Protein AF-A0A7X9PB06-F1 (afdb_monomer)

Radius of gyration: 22.87 Å; Cα contacts (8 Å, |Δi|>4): 11; chains: 1; bounding box: 50×45×49 Å

Secondary structure (DSSP, 8-state):
------------HHHHHHHHHHHHHTT--HHHHHHHHHHHHHHHHHHHHHHHHHHHT--HHHHHHHHT-SSSPPPPTT-PPP-

Structure (mmCIF, N/CA/C/O backbone):
data_AF-A0A7X9PB06-F1
#
_entry.id   AF-A0A7X9PB06-F1
#
loop_
_atom_site.group_PDB
_atom_site.id
_atom_site.type_symbol
_atom_site.label_atom_id
_atom_site.label_alt_id
_atom_site.label_comp_id
_atom_site.label_asym_id
_atom_site.label_entity_id
_atom_site.label_seq_id
_atom_site.pdbx_PDB_ins_code
_atom_site.Cartn_x
_atom_site.Cartn_y
_atom_site.Cartn_z
_atom_site.occupancy
_atom_site.B_iso_or_equiv
_atom_site.auth_seq_id
_atom_site.auth_comp_id
_atom_site.auth_asym_id
_atom_site.auth_atom_id
_atom_site.pdbx_PDB_model_num
ATOM 1 N N . MET A 1 1 ? 2.667 23.043 7.484 1.00 51.97 1 MET A N 1
ATOM 2 C CA . MET A 1 1 ? 1.752 22.479 8.501 1.00 51.97 1 MET A CA 1
ATOM 3 C C . MET A 1 1 ? 0.537 21.914 7.789 1.00 51.97 1 MET A C 1
ATOM 5 O O . MET A 1 1 ? -0.136 22.667 7.094 1.00 51.97 1 MET A O 1
ATOM 9 N N . THR A 1 2 ? 0.285 20.612 7.908 1.00 73.12 2 THR A N 1
ATOM 10 C CA . THR A 1 2 ? -0.915 19.975 7.344 1.00 73.12 2 THR A CA 1
ATOM 11 C C . THR A 1 2 ? -2.129 20.422 8.156 1.00 73.12 2 THR A C 1
ATOM 13 O O . THR A 1 2 ? -2.152 20.236 9.371 1.00 73.12 2 THR A O 1
ATOM 16 N N . ARG A 1 3 ? -3.117 21.058 7.518 1.00 83.94 3 ARG A N 1
ATOM 17 C CA . ARG A 1 3 ? -4.384 21.407 8.177 1.00 83.94 3 ARG A CA 1
ATOM 18 C C . ARG A 1 3 ? -5.272 20.170 8.236 1.00 83.94 3 ARG A C 1
ATOM 20 O O . ARG A 1 3 ? -5.547 19.573 7.201 1.00 83.94 3 ARG A O 1
ATOM 27 N N . THR A 1 4 ? -5.731 19.817 9.429 1.00 80.25 4 THR A N 1
ATOM 28 C CA . THR A 1 4 ? -6.696 18.736 9.648 1.00 80.25 4 THR A CA 1
ATOM 29 C C . THR A 1 4 ? -8.079 19.314 9.939 1.00 80.25 4 THR A C 1
ATOM 31 O O . THR A 1 4 ? -8.211 20.381 10.538 1.00 80.25 4 THR A O 1
ATOM 34 N N . GLY A 1 5 ? -9.118 18.617 9.482 1.00 85.31 5 GLY A N 1
ATOM 35 C CA . GLY A 1 5 ? -10.515 18.945 9.749 1.00 85.31 5 GLY A CA 1
ATOM 36 C C . GLY A 1 5 ? -11.291 17.681 10.100 1.00 85.31 5 GLY A C 1
ATOM 37 O O . GLY A 1 5 ? -10.976 16.600 9.605 1.00 85.31 5 GLY A O 1
ATOM 38 N N . THR A 1 6 ? -12.290 17.806 10.970 1.00 85.62 6 THR A N 1
ATOM 39 C CA . THR A 1 6 ? -13.150 16.680 11.352 1.00 85.62 6 THR A CA 1
ATOM 40 C C . THR A 1 6 ? -14.245 16.489 10.310 1.00 85.62 6 THR A C 1
ATOM 42 O O . THR A 1 6 ? -14.993 17.423 10.025 1.00 85.62 6 THR A O 1
ATOM 45 N N . TYR A 1 7 ? -14.376 15.270 9.784 1.00 85.31 7 TYR A N 1
ATOM 46 C CA . TYR A 1 7 ? -15.445 14.902 8.858 1.00 85.31 7 TYR A CA 1
ATOM 47 C C . TYR A 1 7 ? -16.296 13.764 9.448 1.00 85.31 7 TYR A C 1
ATOM 49 O O . TYR A 1 7 ? -15.790 12.650 9.606 1.00 85.31 7 TYR A O 1
ATOM 57 N N . PRO A 1 8 ? -17.566 14.011 9.823 1.00 88.50 8 PRO A N 1
ATOM 58 C CA . PRO A 1 8 ? -18.422 12.970 10.379 1.00 88.50 8 PRO A CA 1
ATOM 59 C C . PRO A 1 8 ? -18.884 11.998 9.283 1.00 88.50 8 PRO A C 1
ATOM 61 O O . PRO A 1 8 ? -19.471 12.404 8.283 1.00 88.50 8 PRO A O 1
ATOM 64 N N . LEU A 1 9 ? -18.669 10.700 9.505 1.00 89.44 9 LEU A N 1
ATOM 65 C CA . LEU A 1 9 ? -19.064 9.621 8.596 1.00 89.44 9 LEU A CA 1
ATOM 66 C C . LEU A 1 9 ? -20.156 8.750 9.222 1.00 89.44 9 LEU A C 1
ATOM 68 O O . LEU A 1 9 ? -20.100 8.417 10.407 1.00 89.44 9 LEU A O 1
ATOM 72 N N . ARG A 1 10 ? -21.135 8.334 8.412 1.00 93.38 10 ARG A N 1
ATOM 73 C CA . ARG A 1 10 ? -22.092 7.285 8.791 1.00 93.38 10 ARG A CA 1
ATOM 74 C C . ARG A 1 10 ? -21.633 5.963 8.193 1.00 93.38 10 ARG A C 1
ATOM 76 O O . ARG A 1 10 ? -21.426 5.877 6.988 1.00 93.38 10 ARG A O 1
ATOM 83 N N . LEU A 1 11 ? -21.501 4.943 9.034 1.00 93.44 11 LEU A N 1
ATOM 84 C CA . LEU A 1 11 ? -21.078 3.602 8.636 1.00 93.44 11 LEU A CA 1
ATOM 85 C C . LEU A 1 11 ? -22.164 2.586 9.009 1.00 93.44 11 LEU A C 1
ATOM 87 O O . LEU A 1 11 ? -22.768 2.725 10.079 1.00 93.44 11 LEU A O 1
ATOM 91 N N . PRO A 1 12 ? -22.392 1.544 8.189 1.00 97.44 12 PRO A N 1
ATOM 92 C CA . PRO A 1 12 ? -23.152 0.378 8.619 1.00 97.44 12 PRO A CA 1
ATOM 93 C C . PRO A 1 12 ? -22.568 -0.203 9.912 1.00 97.44 12 PRO A C 1
ATOM 95 O O . PRO A 1 12 ? -21.347 -0.257 10.082 1.00 97.44 12 PRO A O 1
ATOM 98 N N . LEU A 1 13 ? -23.432 -0.662 10.821 1.00 96.94 13 LEU A N 1
ATOM 99 C CA . LEU A 1 13 ? -23.008 -1.167 12.134 1.00 96.94 13 LEU A CA 1
ATOM 100 C C . LEU A 1 13 ? -22.033 -2.346 12.022 1.00 96.94 13 LEU A C 1
ATOM 102 O O . LEU A 1 13 ? -21.052 -2.397 12.761 1.00 96.94 13 LEU A O 1
ATOM 106 N N . SER A 1 14 ? -22.268 -3.249 11.067 1.00 97.31 14 SER A N 1
ATOM 107 C CA . SER A 1 14 ? -21.391 -4.390 10.787 1.00 97.31 14 SER A CA 1
ATOM 108 C C . SER A 1 14 ? -19.984 -3.952 10.375 1.00 97.31 14 SER A C 1
ATOM 110 O O . SER A 1 14 ? -19.000 -4.477 10.890 1.00 97.31 14 SER A O 1
ATOM 112 N N . LEU A 1 15 ? -19.881 -2.943 9.505 1.00 96.12 15 LEU A N 1
ATOM 113 C CA . LEU A 1 15 ? -18.600 -2.401 9.058 1.00 96.12 15 LEU A CA 1
ATOM 114 C C . LEU A 1 15 ? -17.864 -1.702 10.203 1.00 96.12 15 LEU A C 1
ATOM 116 O O . LEU A 1 15 ? -16.675 -1.933 10.402 1.00 96.12 15 LEU A O 1
ATOM 120 N N . LYS A 1 16 ? -18.576 -0.895 11.000 1.00 95.62 16 LYS A N 1
ATOM 121 C CA . LYS A 1 16 ? -17.995 -0.262 12.191 1.00 95.62 16 LYS A CA 1
ATOM 122 C C . LYS A 1 16 ? -17.427 -1.309 13.154 1.00 95.62 16 LYS A C 1
ATOM 124 O O . LYS A 1 16 ? -16.327 -1.117 13.661 1.00 95.62 16 LYS A O 1
ATOM 129 N N . ALA A 1 17 ? -18.155 -2.401 13.395 1.00 97.06 17 ALA A N 1
ATOM 130 C CA . ALA A 1 17 ? -17.710 -3.480 14.275 1.00 97.06 17 ALA A CA 1
ATOM 131 C C . ALA A 1 17 ? -16.456 -4.188 13.737 1.00 97.06 17 ALA A C 1
ATOM 133 O O . ALA A 1 17 ? -15.518 -4.429 14.495 1.00 97.06 17 ALA A O 1
ATOM 134 N N . ALA A 1 18 ? -16.409 -4.468 12.431 1.00 96.88 18 ALA A N 1
ATOM 135 C CA . ALA A 1 18 ? -15.241 -5.071 11.793 1.00 96.88 18 ALA A CA 1
ATOM 136 C C . ALA A 1 18 ? -13.999 -4.171 11.902 1.00 96.88 18 ALA A C 1
ATOM 138 O O . ALA A 1 18 ? -12.942 -4.634 12.324 1.00 96.88 18 ALA A O 1
ATOM 139 N N . ILE A 1 19 ? -14.141 -2.876 11.599 1.00 96.12 19 ILE A N 1
ATOM 140 C CA . ILE A 1 19 ? -13.041 -1.907 11.696 1.00 96.12 19 ILE A CA 1
ATOM 141 C C . ILE A 1 19 ? -12.566 -1.761 13.142 1.00 96.12 19 ILE A C 1
ATOM 143 O O . ILE A 1 19 ? -11.363 -1.724 13.380 1.00 96.12 19 ILE A O 1
ATOM 147 N N . ALA A 1 20 ? -13.487 -1.703 14.109 1.00 95.81 20 ALA A N 1
ATOM 148 C CA . ALA A 1 20 ? -13.141 -1.600 15.524 1.00 95.81 20 ALA A CA 1
ATOM 149 C C . ALA A 1 20 ? -12.297 -2.793 15.992 1.00 95.81 20 ALA A C 1
ATOM 151 O O . ALA A 1 20 ? -11.278 -2.589 16.641 1.00 95.81 20 ALA A O 1
ATOM 152 N N . LYS A 1 21 ? -12.676 -4.016 15.596 1.00 97.06 21 LYS A N 1
ATOM 153 C CA . LYS A 1 21 ? -11.926 -5.234 15.924 1.00 97.06 21 LYS A CA 1
ATOM 154 C C . LYS A 1 21 ? -10.499 -5.203 15.370 1.00 97.06 21 LYS A C 1
ATOM 156 O O . LYS A 1 21 ? -9.570 -5.544 16.088 1.00 97.06 21 LYS A O 1
ATOM 161 N N . ILE A 1 22 ? -10.329 -4.792 14.112 1.00 96.31 22 ILE A N 1
ATOM 162 C CA . ILE A 1 22 ? -9.001 -4.684 13.483 1.00 96.31 22 ILE A CA 1
ATOM 163 C C . ILE A 1 22 ? -8.183 -3.584 14.165 1.00 96.31 22 ILE A C 1
ATOM 165 O O . ILE A 1 22 ? -7.031 -3.784 14.524 1.00 96.31 22 ILE A O 1
ATOM 169 N N . SER A 1 23 ? -8.811 -2.437 14.425 1.00 95.88 23 SER A N 1
ATOM 170 C CA . SER A 1 23 ? -8.152 -1.298 15.066 1.00 95.88 23 SER A CA 1
ATOM 171 C C . SER A 1 23 ? -7.644 -1.641 16.473 1.00 95.88 23 SER A C 1
ATOM 173 O O . SER A 1 23 ? -6.569 -1.197 16.861 1.00 95.88 23 SER A O 1
ATOM 175 N N . GLU A 1 24 ? -8.390 -2.456 17.223 1.00 95.50 24 GLU A N 1
ATOM 176 C CA . GLU A 1 24 ? -7.980 -2.961 18.537 1.00 95.50 24 GLU A CA 1
ATOM 177 C C . GLU A 1 24 ? -6.778 -3.912 18.446 1.00 95.50 24 GLU A C 1
ATOM 179 O O . GLU A 1 24 ? -5.862 -3.806 19.259 1.00 95.50 24 GLU A O 1
ATOM 184 N N . GLN A 1 25 ? -6.743 -4.793 17.440 1.00 95.62 25 GLN A N 1
ATOM 185 C CA . GLN A 1 25 ? -5.609 -5.693 17.191 1.00 95.62 25 GLN A CA 1
ATOM 186 C C . GLN A 1 25 ? -4.330 -4.925 16.837 1.00 95.62 25 GLN A C 1
ATOM 188 O O . GLN A 1 25 ? -3.253 -5.273 17.318 1.00 95.62 25 GLN A O 1
ATOM 193 N N . ASP A 1 26 ? -4.470 -3.855 16.055 1.00 93.44 26 ASP A N 1
ATOM 194 C CA . ASP A 1 26 ? -3.356 -3.037 15.571 1.00 93.44 26 ASP A CA 1
ATOM 195 C C . ASP A 1 26 ? -3.028 -1.852 16.501 1.00 93.44 26 ASP A C 1
ATOM 197 O O . ASP A 1 26 ? -2.219 -0.988 16.154 1.00 93.44 26 ASP A O 1
ATOM 201 N N . CYS A 1 27 ? -3.655 -1.778 17.684 1.00 95.12 27 CYS A N 1
ATOM 202 C CA . CYS A 1 27 ? -3.486 -0.688 18.654 1.00 95.12 27 CYS A CA 1
ATOM 203 C C . CYS A 1 27 ? -3.661 0.718 18.039 1.00 95.12 27 CYS A C 1
ATOM 205 O O . CYS A 1 27 ? -2.978 1.672 18.422 1.00 95.12 27 CYS A O 1
ATOM 207 N N . THR A 1 28 ? -4.581 0.864 17.083 1.00 95.38 28 THR A N 1
ATOM 208 C CA . THR A 1 28 ? -4.862 2.121 16.381 1.00 95.38 28 THR A CA 1
ATOM 209 C C . THR A 1 28 ? -6.287 2.611 16.635 1.00 95.38 28 THR A C 1
ATOM 211 O O . THR A 1 28 ? -7.162 1.879 17.093 1.00 95.38 28 THR A O 1
ATOM 214 N N . SER A 1 29 ? -6.548 3.888 16.353 1.00 94.75 29 SER A N 1
ATOM 215 C CA . SER A 1 29 ? -7.909 4.424 16.423 1.00 94.75 29 SER A CA 1
ATOM 216 C C . SER A 1 29 ? -8.667 4.151 15.124 1.00 94.75 29 SER A C 1
ATOM 218 O O . SER A 1 29 ? -8.085 4.187 14.042 1.00 94.75 29 SER A O 1
ATOM 220 N N . ILE A 1 30 ? -9.993 4.002 15.207 1.00 93.50 30 ILE A N 1
ATOM 221 C CA . ILE A 1 30 ? -10.864 3.860 14.024 1.00 93.50 30 ILE A CA 1
ATOM 222 C C . ILE A 1 30 ? -10.648 5.011 13.028 1.00 93.50 30 ILE A C 1
ATOM 224 O O . ILE A 1 30 ? -10.633 4.796 11.819 1.00 93.50 30 ILE A O 1
ATOM 228 N N . ASN A 1 31 ? -10.460 6.240 13.520 1.00 92.25 31 ASN A N 1
ATOM 229 C CA . ASN A 1 31 ? -10.227 7.395 12.654 1.00 92.25 31 ASN A CA 1
ATOM 230 C C . ASN A 1 31 ? -8.881 7.298 11.935 1.00 92.25 31 ASN A C 1
ATOM 232 O O . ASN A 1 31 ? -8.812 7.585 10.746 1.00 92.25 31 ASN A O 1
ATOM 236 N N . GLN A 1 32 ? -7.823 6.884 12.633 1.00 92.44 32 GLN A N 1
ATOM 237 C CA . GLN A 1 32 ? -6.514 6.695 12.015 1.00 92.44 32 GLN A CA 1
ATOM 238 C C . GLN A 1 32 ? -6.554 5.567 10.984 1.00 92.44 32 GLN A C 1
ATOM 240 O O . GLN A 1 32 ? -6.073 5.765 9.872 1.00 92.44 32 GLN A O 1
ATOM 245 N N . PHE A 1 33 ? -7.201 4.446 11.311 1.00 94.44 33 PHE A N 1
ATOM 246 C CA . PHE A 1 33 ? -7.440 3.355 10.370 1.00 94.44 33 PHE A CA 1
ATOM 247 C C . PHE A 1 33 ? -8.135 3.860 9.097 1.00 94.44 33 PHE A C 1
ATOM 249 O O . PHE A 1 33 ? -7.651 3.635 7.993 1.00 94.44 33 PHE A O 1
ATOM 256 N N . LEU A 1 34 ? -9.236 4.607 9.237 1.00 93.94 34 LEU A N 1
ATOM 257 C CA . LEU A 1 34 ? -9.985 5.152 8.100 1.00 93.94 34 LEU A CA 1
ATOM 258 C C . LEU A 1 34 ? -9.175 6.160 7.278 1.00 93.94 34 LEU A C 1
ATOM 260 O O . LEU A 1 34 ? -9.291 6.172 6.056 1.00 93.94 34 LEU A O 1
ATOM 264 N N . VAL A 1 35 ? -8.365 7.001 7.925 1.00 93.50 35 VAL A N 1
ATOM 265 C CA . VAL A 1 35 ? -7.499 7.968 7.234 1.00 93.50 35 VAL A CA 1
ATOM 266 C C . VAL A 1 35 ? -6.437 7.247 6.409 1.00 93.50 35 VAL A C 1
ATOM 268 O O . VAL A 1 35 ? -6.241 7.603 5.249 1.00 93.50 35 VAL A O 1
ATOM 271 N N . VAL A 1 36 ? -5.786 6.227 6.974 1.00 94.75 36 VAL A N 1
ATOM 272 C CA . VAL A 1 36 ? -4.779 5.428 6.264 1.00 94.75 36 VAL A CA 1
ATOM 273 C C . VAL A 1 36 ? -5.424 4.662 5.112 1.00 94.75 36 VAL A C 1
ATOM 275 O O . VAL A 1 36 ? -4.986 4.807 3.977 1.00 94.75 36 VAL A O 1
ATOM 278 N N . ALA A 1 37 ? -6.531 3.960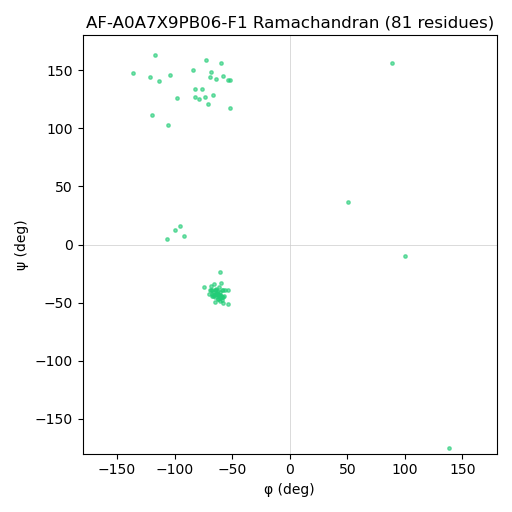 5.359 1.00 95.12 37 ALA A N 1
ATOM 279 C CA . ALA A 1 37 ? -7.267 3.239 4.321 1.00 95.12 37 ALA A CA 1
ATOM 280 C C . ALA A 1 37 ? -7.741 4.163 3.181 1.00 95.12 37 ALA A C 1
ATOM 282 O O . ALA A 1 37 ? -7.680 3.796 2.007 1.00 95.12 37 ALA A O 1
ATOM 283 N N . ALA A 1 38 ? -8.195 5.380 3.500 1.00 95.00 38 ALA A N 1
ATOM 284 C CA . ALA A 1 38 ? -8.557 6.368 2.488 1.00 95.00 38 ALA A CA 1
ATOM 285 C C . ALA A 1 38 ? -7.334 6.834 1.686 1.00 95.00 38 ALA A C 1
ATOM 287 O O . ALA A 1 38 ? -7.413 6.918 0.461 1.00 95.00 38 ALA A O 1
ATOM 288 N N . ALA A 1 39 ? -6.206 7.103 2.350 1.00 96.38 39 ALA A N 1
ATOM 289 C CA . ALA A 1 39 ? -4.965 7.480 1.682 1.00 96.38 39 ALA A CA 1
ATOM 290 C C . ALA A 1 39 ? -4.470 6.368 0.743 1.00 96.38 39 ALA A C 1
ATOM 292 O O . ALA A 1 39 ? -4.149 6.646 -0.410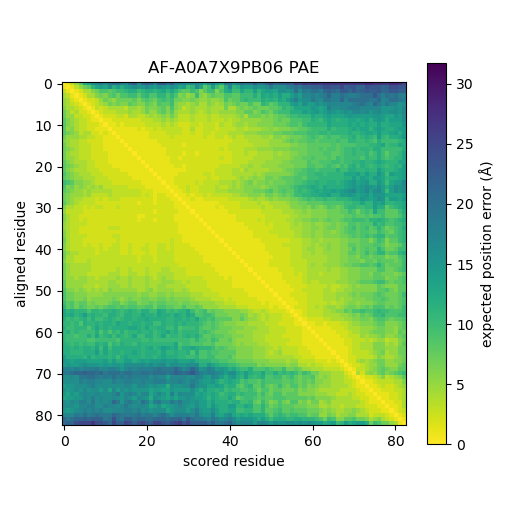 1.00 96.38 39 ALA A O 1
ATOM 293 N N . GLU A 1 40 ? -4.488 5.114 1.194 1.00 97.50 40 GLU A N 1
ATOM 294 C CA . GLU A 1 40 ? -4.137 3.946 0.383 1.00 97.50 40 GLU A CA 1
ATOM 295 C C . GLU A 1 40 ? -5.060 3.796 -0.826 1.00 97.50 40 GLU A C 1
ATOM 297 O O . GLU A 1 40 ? -4.588 3.610 -1.948 1.00 97.50 40 GLU A O 1
ATOM 302 N N . LYS A 1 41 ? -6.380 3.933 -0.637 1.00 97.56 41 LYS A N 1
ATOM 303 C CA . LYS A 1 41 ? -7.336 3.830 -1.745 1.00 97.56 41 LYS A CA 1
ATOM 304 C C . LYS A 1 41 ? -7.129 4.938 -2.777 1.00 97.56 41 LYS A C 1
ATOM 306 O O . LYS A 1 41 ? -7.180 4.657 -3.973 1.00 97.56 41 LYS A O 1
ATOM 311 N N . VAL A 1 42 ? -6.884 6.171 -2.329 1.00 97.94 42 VAL A N 1
ATOM 312 C CA . VAL A 1 42 ? -6.568 7.300 -3.215 1.00 97.94 42 VAL A CA 1
ATOM 313 C C . VAL A 1 42 ? -5.270 7.038 -3.973 1.00 97.94 42 VAL A C 1
ATOM 315 O O . VAL A 1 42 ? -5.255 7.195 -5.191 1.00 97.94 42 VAL A O 1
ATOM 318 N N . ALA A 1 43 ? -4.216 6.589 -3.287 1.00 97.75 43 ALA A N 1
ATOM 319 C CA . ALA A 1 43 ? -2.942 6.263 -3.917 1.00 97.75 43 ALA A CA 1
ATOM 320 C C . ALA A 1 43 ? -3.113 5.175 -4.986 1.00 97.75 43 ALA A C 1
ATOM 322 O O . ALA A 1 43 ? -2.692 5.376 -6.119 1.00 97.75 43 ALA A O 1
ATOM 323 N N . ALA A 1 44 ? -3.816 4.082 -4.675 1.00 97.94 44 ALA A N 1
ATOM 324 C CA . ALA A 1 44 ? -4.080 3.006 -5.628 1.00 97.94 44 ALA A CA 1
ATOM 325 C C . ALA A 1 44 ? -4.821 3.499 -6.884 1.00 97.94 44 ALA A C 1
ATOM 327 O O . ALA A 1 44 ? -4.418 3.178 -8.000 1.00 97.94 44 ALA A O 1
ATOM 328 N N . MET A 1 45 ? -5.864 4.321 -6.716 1.00 97.56 45 MET A N 1
ATOM 329 C CA . MET A 1 45 ? -6.614 4.888 -7.845 1.00 97.56 45 MET A CA 1
ATOM 330 C C . MET A 1 45 ? -5.760 5.839 -8.695 1.00 97.56 45 MET A C 1
ATOM 332 O O . MET A 1 45 ? -5.855 5.839 -9.919 1.00 97.56 45 MET A O 1
ATOM 336 N N . GLN A 1 46 ? -4.910 6.648 -8.060 1.00 97.44 46 GLN A N 1
ATOM 337 C CA . GLN A 1 46 ? -3.998 7.545 -8.771 1.00 97.44 46 GLN A CA 1
ATOM 338 C C . GLN A 1 46 ? -2.903 6.775 -9.511 1.00 97.44 46 GLN A C 1
ATOM 340 O O . GLN A 1 46 ? -2.553 7.138 -10.630 1.00 97.44 46 GLN A O 1
ATOM 345 N N . THR A 1 47 ? -2.375 5.706 -8.914 1.00 97.06 47 THR A N 1
ATOM 346 C CA . THR A 1 47 ? -1.387 4.831 -9.549 1.00 97.06 47 THR A CA 1
ATOM 347 C C . THR A 1 47 ? -1.964 4.147 -10.786 1.00 97.06 47 THR A C 1
ATOM 349 O O . THR A 1 47 ? -1.300 4.115 -11.819 1.00 97.06 47 THR A O 1
ATOM 352 N N . GLU A 1 48 ? -3.201 3.654 -10.717 1.00 96.56 48 GLU A N 1
ATOM 353 C CA . GLU A 1 48 ? -3.901 3.089 -11.875 1.00 96.56 48 GLU A CA 1
ATOM 354 C C . GLU A 1 48 ? -4.011 4.110 -13.019 1.00 96.56 48 GLU A C 1
ATOM 356 O O . GLU A 1 48 ? -3.589 3.828 -14.142 1.00 96.56 48 GLU A O 1
ATOM 361 N N . ALA A 1 49 ? -4.489 5.324 -12.722 1.00 95.50 49 ALA A N 1
ATOM 362 C CA . ALA A 1 49 ? -4.601 6.396 -13.711 1.00 95.50 49 ALA A CA 1
ATOM 363 C C . ALA A 1 49 ? -3.238 6.774 -14.316 1.00 95.50 49 ALA A C 1
ATOM 365 O O . ALA A 1 49 ? -3.106 6.897 -15.532 1.00 95.50 49 ALA A O 1
ATOM 366 N N . PHE A 1 50 ? -2.204 6.884 -13.480 1.00 95.69 50 PHE A N 1
ATOM 367 C CA . PHE A 1 50 ? -0.844 7.187 -13.914 1.00 95.69 50 PHE A CA 1
ATOM 368 C C . PHE A 1 50 ? -0.304 6.155 -14.913 1.00 95.69 50 PHE A C 1
ATOM 370 O O . PHE A 1 50 ? 0.289 6.526 -15.928 1.00 95.69 50 PHE A O 1
ATOM 377 N N . PHE A 1 51 ? -0.499 4.858 -14.652 1.00 95.19 51 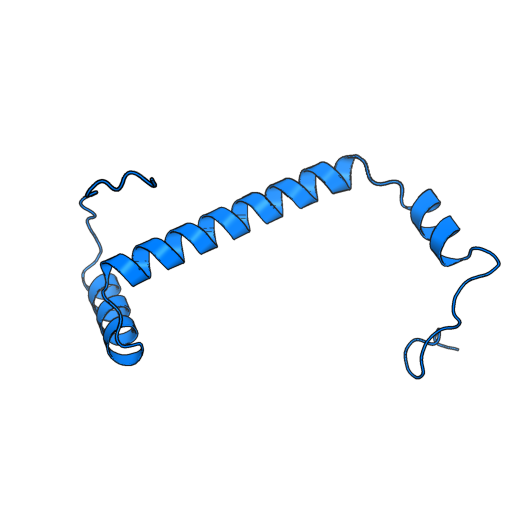PHE A N 1
ATOM 378 C CA . PHE A 1 51 ? -0.056 3.819 -15.581 1.00 95.19 51 PHE A CA 1
ATOM 379 C C . PHE A 1 51 ? -0.858 3.829 -16.881 1.00 95.19 51 PHE A C 1
ATOM 381 O O . PHE A 1 51 ? -0.254 3.683 -17.943 1.00 95.19 51 PHE A O 1
ATOM 388 N N . ALA A 1 52 ? -2.171 4.064 -16.821 1.00 94.25 52 ALA A N 1
ATOM 389 C CA . ALA A 1 52 ? -3.006 4.182 -18.015 1.00 94.25 52 ALA A CA 1
ATOM 390 C C . ALA A 1 52 ? -2.548 5.340 -18.923 1.00 94.25 52 ALA A C 1
ATOM 392 O O . ALA A 1 52 ? -2.392 5.162 -20.132 1.00 94.25 52 ALA A O 1
ATOM 393 N N . GLU A 1 53 ? -2.253 6.506 -18.342 1.00 94.44 53 GLU A N 1
ATOM 394 C CA . GLU A 1 53 ? -1.723 7.659 -19.079 1.00 94.44 53 GLU A CA 1
ATOM 395 C C . GLU A 1 53 ? -0.359 7.359 -19.708 1.00 94.44 53 GLU A C 1
ATOM 397 O O . GLU A 1 53 ? -0.124 7.672 -20.876 1.00 94.44 53 GLU A O 1
ATOM 402 N N . ARG A 1 54 ? 0.547 6.709 -18.967 1.00 91.62 54 ARG A N 1
ATOM 403 C CA . ARG A 1 54 ? 1.872 6.365 -19.501 1.00 91.62 54 ARG A CA 1
ATOM 404 C C . ARG A 1 54 ? 1.811 5.32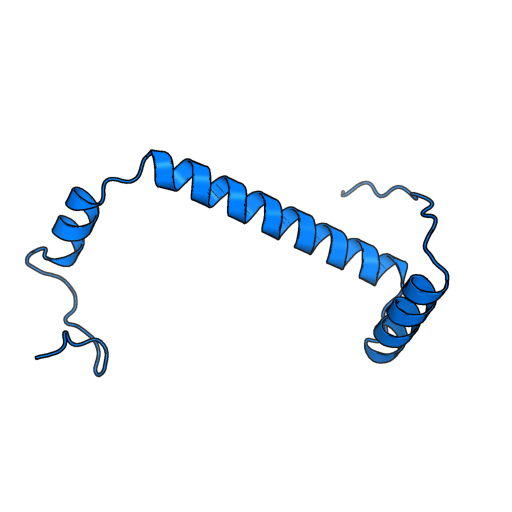1 -20.600 1.00 91.62 54 ARG A C 1
ATOM 406 O O . ARG A 1 54 ? 2.542 5.456 -21.582 1.00 91.62 54 ARG A O 1
ATOM 413 N N . GLN A 1 55 ? 0.946 4.318 -20.455 1.00 92.25 55 GLN A N 1
ATOM 414 C CA . GLN A 1 55 ? 0.732 3.290 -21.467 1.00 92.25 55 GLN A CA 1
ATOM 415 C C . GLN A 1 55 ? 0.338 3.917 -22.808 1.00 92.25 55 GLN A C 1
ATOM 417 O O . GLN A 1 55 ? 0.838 3.482 -23.841 1.00 92.25 55 GLN A O 1
ATOM 422 N N . ALA A 1 56 ? -0.486 4.971 -22.802 1.00 89.75 56 ALA A N 1
ATOM 423 C CA . ALA A 1 56 ? -0.906 5.658 -24.025 1.00 89.75 56 ALA A CA 1
ATOM 424 C C . ALA A 1 56 ? 0.263 6.271 -24.821 1.00 89.75 56 ALA A C 1
ATOM 426 O O . ALA A 1 56 ? 0.148 6.478 -26.025 1.00 89.75 56 ALA A O 1
ATOM 427 N N . THR A 1 57 ? 1.387 6.551 -24.159 1.00 90.50 57 THR A N 1
ATOM 428 C CA . THR A 1 57 ? 2.604 7.107 -24.775 1.00 90.50 57 THR A CA 1
ATOM 429 C C . THR A 1 57 ? 3.745 6.096 -24.908 1.00 90.50 57 THR A C 1
ATOM 431 O O . THR A 1 57 ? 4.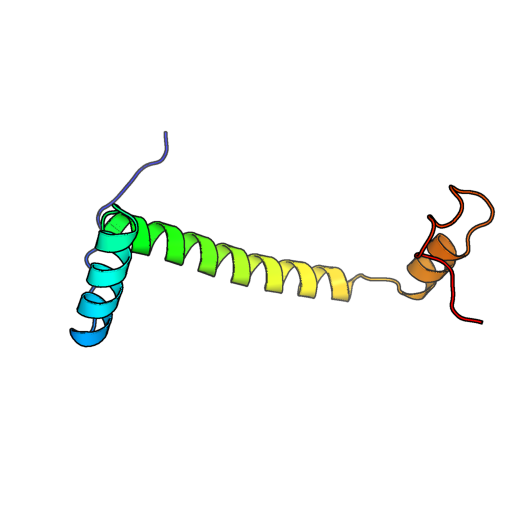857 6.474 -25.272 1.00 90.50 57 THR A O 1
ATOM 434 N N . ALA A 1 58 ? 3.510 4.828 -24.569 1.00 90.88 58 ALA A N 1
ATOM 435 C CA . ALA A 1 58 ? 4.552 3.813 -24.576 1.00 90.88 58 ALA A CA 1
ATOM 436 C C . ALA A 1 58 ? 4.875 3.356 -26.006 1.00 90.88 58 ALA A C 1
ATOM 438 O O . ALA A 1 58 ? 3.979 3.030 -26.781 1.00 90.88 58 ALA A O 1
ATOM 439 N N . ASP A 1 59 ? 6.168 3.276 -26.326 1.00 94.00 59 ASP A N 1
ATOM 440 C CA . ASP A 1 59 ? 6.671 2.659 -27.555 1.00 94.00 59 ASP A CA 1
ATOM 441 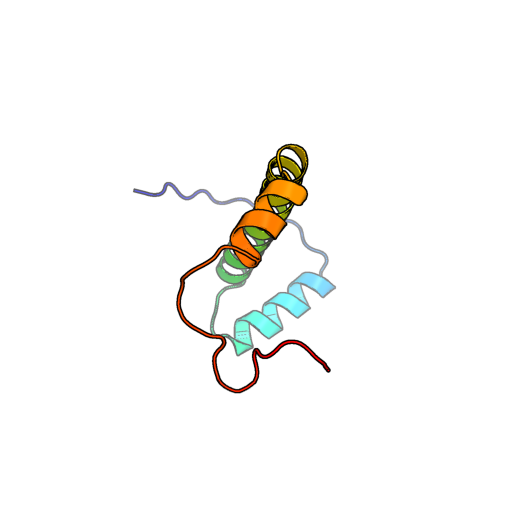C C . ASP A 1 59 ? 7.292 1.299 -27.209 1.00 94.00 59 ASP A C 1
ATOM 443 O O . ASP A 1 59 ? 8.399 1.207 -26.666 1.00 94.00 59 ASP A O 1
ATOM 447 N N . THR A 1 60 ? 6.545 0.232 -27.494 1.00 90.38 60 THR A N 1
ATOM 448 C CA . THR A 1 60 ? 6.969 -1.144 -27.217 1.00 90.38 60 THR A CA 1
ATOM 449 C C . THR A 1 60 ? 8.170 -1.555 -28.065 1.00 90.38 60 THR A C 1
ATOM 451 O O . THR A 1 60 ? 9.034 -2.283 -27.579 1.00 90.38 60 THR A O 1
ATOM 454 N N . GLU A 1 61 ? 8.280 -1.071 -29.303 1.00 93.00 61 GLU A N 1
ATOM 455 C CA . GLU A 1 61 ? 9.421 -1.391 -30.160 1.00 93.00 61 GLU A CA 1
ATOM 456 C C . GLU A 1 61 ? 10.692 -0.712 -29.648 1.00 93.00 61 GLU A C 1
ATOM 458 O O . GLU A 1 61 ? 11.749 -1.339 -29.587 1.00 93.00 61 GLU A O 1
ATOM 463 N N . ALA A 1 62 ? 10.601 0.555 -29.226 1.00 92.25 62 ALA A N 1
ATOM 464 C CA . ALA A 1 62 ? 11.718 1.246 -28.584 1.00 92.25 62 ALA A CA 1
ATOM 465 C C . ALA A 1 62 ? 12.163 0.550 -27.299 1.00 92.25 62 ALA A C 1
ATOM 467 O O . ALA A 1 62 ? 13.363 0.428 -27.059 1.00 92.25 62 ALA A O 1
ATOM 468 N N . PHE A 1 63 ? 11.213 0.069 -26.497 1.00 90.31 63 PHE A N 1
ATOM 469 C CA . PHE A 1 63 ? 11.513 -0.697 -25.295 1.00 90.31 63 PHE A CA 1
ATOM 470 C C . PHE A 1 63 ? 12.287 -1.985 -25.615 1.00 90.31 63 PHE A C 1
ATOM 472 O O . PHE A 1 63 ? 13.342 -2.217 -25.027 1.00 90.31 63 PHE A O 1
ATOM 479 N N . LEU A 1 64 ? 11.827 -2.777 -26.590 1.00 90.06 64 LEU A N 1
ATOM 480 C CA . LEU A 1 64 ? 12.516 -4.005 -27.005 1.00 90.06 64 LEU A CA 1
ATOM 481 C C . LEU A 1 64 ? 13.921 -3.727 -27.554 1.00 90.06 64 LEU A C 1
ATOM 483 O O . LEU A 1 64 ? 14.859 -4.431 -27.192 1.00 90.06 64 LEU A O 1
ATOM 487 N N . ARG A 1 65 ? 14.104 -2.651 -28.334 1.00 90.94 65 ARG A N 1
ATOM 488 C CA . ARG A 1 65 ? 15.438 -2.231 -28.803 1.00 90.94 65 ARG A CA 1
ATOM 489 C C . ARG A 1 65 ? 16.404 -1.912 -27.660 1.00 90.94 65 ARG A C 1
ATOM 491 O O . ARG A 1 65 ? 17.603 -2.100 -27.815 1.00 90.94 65 ARG A O 1
ATOM 498 N N . ILE A 1 66 ? 15.911 -1.393 -26.532 1.00 88.94 66 ILE A N 1
ATOM 499 C CA . ILE A 1 66 ? 16.748 -1.117 -25.354 1.00 88.94 66 ILE A CA 1
ATOM 500 C C . ILE A 1 66 ? 17.123 -2.412 -24.632 1.00 88.94 66 ILE A C 1
ATOM 502 O O . ILE A 1 66 ? 18.235 -2.499 -24.114 1.00 88.94 66 ILE A O 1
ATOM 506 N N . LEU A 1 67 ? 16.213 -3.388 -24.571 1.00 85.12 67 LEU A N 1
ATOM 507 C CA . LEU A 1 67 ? 16.484 -4.681 -23.940 1.00 85.12 67 LEU A CA 1
ATOM 508 C C . LEU A 1 67 ? 17.500 -5.515 -24.729 1.00 85.12 67 LEU A C 1
ATOM 510 O O . LEU A 1 67 ? 18.331 -6.168 -24.112 1.00 85.12 67 LEU A O 1
ATOM 514 N N . ASP A 1 68 ? 17.466 -5.442 -26.060 1.00 85.06 68 ASP A N 1
ATOM 515 C CA . ASP A 1 68 ? 18.364 -6.181 -26.963 1.00 85.06 68 ASP A CA 1
ATOM 51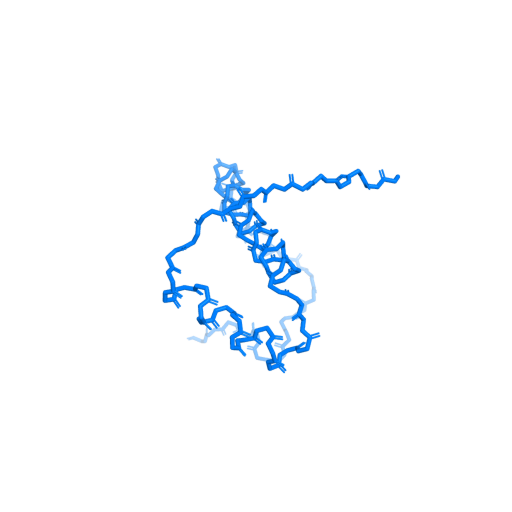6 C C . ASP 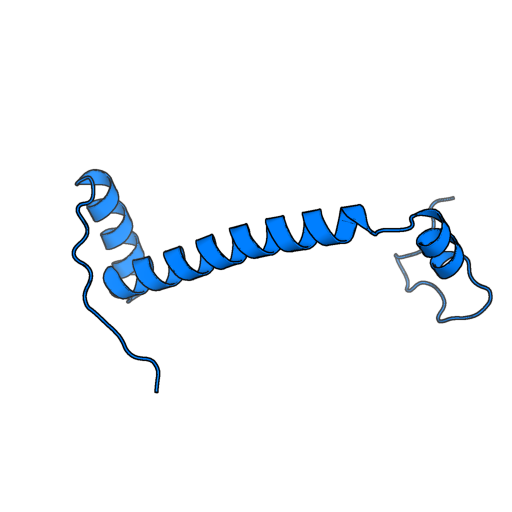A 1 68 ? 19.589 -5.359 -27.409 1.00 85.06 68 ASP A C 1
ATOM 518 O O . ASP A 1 68 ? 20.242 -5.645 -28.411 1.00 85.06 68 ASP A O 1
ATOM 522 N N . ARG A 1 69 ? 19.891 -4.256 -26.712 1.00 87.19 69 ARG A N 1
ATOM 523 C CA . ARG A 1 69 ? 21.016 -3.400 -27.103 1.00 87.19 69 ARG A CA 1
ATOM 524 C C . ARG A 1 69 ? 22.346 -4.107 -26.865 1.00 87.19 69 ARG A C 1
ATOM 526 O O . ARG A 1 69 ? 22.547 -4.771 -25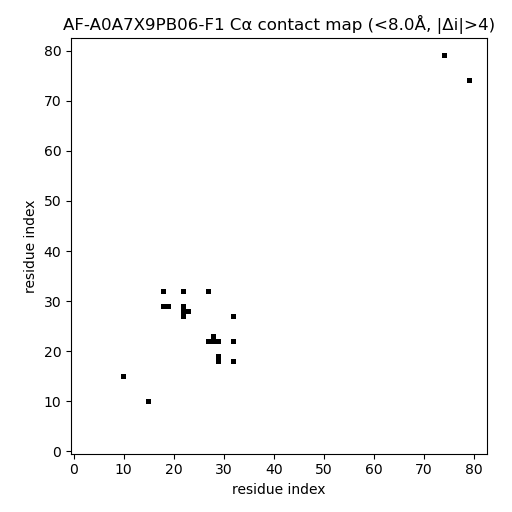.851 1.00 87.19 69 ARG A O 1
ATOM 533 N N . GLU A 1 70 ? 23.298 -3.856 -27.755 1.00 86.56 70 GLU A N 1
ATOM 534 C CA . GLU A 1 70 ? 24.672 -4.291 -27.541 1.00 86.56 70 GLU A CA 1
ATOM 535 C C . GLU A 1 70 ? 25.304 -3.536 -26.359 1.00 86.56 70 GLU A C 1
ATOM 537 O O . GLU A 1 70 ? 25.293 -2.302 -26.296 1.00 86.56 70 GLU A O 1
ATOM 542 N N . GLY A 1 71 ? 25.882 -4.293 -25.424 1.00 83.75 71 GLY A N 1
ATOM 543 C CA . GLY A 1 71 ? 26.485 -3.772 -24.196 1.00 83.75 71 GLY A CA 1
ATOM 544 C C . GLY A 1 71 ? 25.503 -3.643 -23.023 1.00 83.75 71 GLY A C 1
ATOM 545 O O . GLY A 1 71 ? 24.295 -3.527 -23.186 1.00 83.75 71 GLY A O 1
ATOM 546 N N . GLY A 1 72 ? 26.034 -3.663 -21.800 1.00 83.81 72 GLY A N 1
ATOM 547 C CA . GLY A 1 72 ? 25.243 -3.703 -20.567 1.00 83.81 72 GLY A CA 1
ATOM 548 C C . GLY A 1 72 ? 25.845 -4.665 -19.546 1.00 83.81 72 GLY A C 1
ATOM 549 O O . GLY A 1 72 ? 26.925 -5.213 -19.765 1.00 83.81 72 GLY A O 1
ATOM 550 N N . GLU A 1 73 ? 25.157 -4.851 -18.422 1.00 86.25 73 GLU A N 1
ATOM 551 C CA . GLU A 1 73 ? 25.479 -5.923 -17.478 1.00 86.25 73 GLU A CA 1
ATOM 552 C C . GLU A 1 73 ? 24.823 -7.220 -17.980 1.00 86.25 73 GLU A C 1
ATOM 554 O O . GLU A 1 73 ? 23.657 -7.172 -18.385 1.00 86.25 73 GLU A O 1
ATOM 559 N N . PRO A 1 74 ? 25.541 -8.358 -18.003 1.00 85.38 74 PRO A N 1
ATOM 560 C CA . PRO A 1 74 ? 24.928 -9.633 -18.356 1.00 85.38 74 PRO A CA 1
ATOM 561 C C . PRO A 1 74 ? 23.781 -9.979 -17.387 1.00 85.38 74 PRO A C 1
ATOM 563 O O . PRO A 1 74 ? 23.788 -9.504 -16.245 1.00 85.38 74 PRO A O 1
ATOM 566 N N . PRO A 1 75 ? 22.816 -10.823 -17.808 1.00 87.50 75 PRO A N 1
ATOM 567 C CA . PRO A 1 75 ? 21.783 -11.330 -16.913 1.00 87.50 75 PRO A CA 1
ATOM 568 C C . PRO A 1 75 ? 22.399 -11.938 -15.650 1.00 87.50 75 PRO A C 1
ATOM 570 O O . PRO A 1 75 ? 23.457 -12.574 -15.695 1.00 87.50 75 PRO A O 1
ATOM 573 N N . ARG A 1 76 ? 21.746 -11.723 -14.507 1.00 91.88 76 ARG A N 1
ATOM 574 C CA . ARG A 1 76 ? 22.149 -12.362 -13.251 1.00 91.88 76 ARG A CA 1
ATOM 575 C C . ARG A 1 76 ? 21.775 -13.845 -13.292 1.00 91.88 76 ARG A C 1
ATOM 577 O O . ARG A 1 76 ? 20.856 -14.199 -14.028 1.00 91.88 76 ARG A O 1
ATOM 584 N N . PRO A 1 77 ? 22.420 -14.696 -12.472 1.00 93.50 77 PRO A N 1
ATOM 585 C CA . PRO A 1 77 ? 22.021 -16.093 -12.353 1.00 93.50 77 PRO A CA 1
ATOM 586 C C . PRO A 1 77 ? 20.519 -16.225 -12.049 1.00 93.50 77 PRO A C 1
ATOM 588 O O . PRO A 1 77 ? 20.071 -15.755 -11.001 1.00 93.50 77 PRO A O 1
ATOM 591 N N . GLY A 1 78 ? 19.761 -16.857 -12.947 1.00 91.81 78 GLY A N 1
ATOM 592 C CA . GLY A 1 78 ? 18.304 -17.024 -12.878 1.00 91.81 78 GLY A CA 1
ATOM 593 C C . GLY A 1 78 ? 17.475 -16.052 -13.733 1.00 91.81 78 GLY A C 1
ATOM 594 O O . GLY A 1 78 ? 16.272 -16.270 -13.864 1.00 91.81 78 GLY A O 1
ATOM 595 N N . ASP A 1 79 ? 18.089 -15.014 -14.310 1.00 89.06 79 ASP A N 1
ATOM 596 C CA . ASP A 1 79 ? 17.448 -14.056 -15.228 1.00 89.06 79 ASP A CA 1
ATOM 597 C C . ASP A 1 79 ? 17.763 -14.372 -16.709 1.00 89.06 79 ASP A C 1
ATOM 599 O O . ASP A 1 79 ? 17.559 -13.536 -17.594 1.00 89.06 79 ASP A O 1
ATOM 603 N N . GLU A 1 80 ? 18.313 -15.554 -17.001 1.00 88.56 80 GLU A N 1
ATOM 604 C CA . GLU A 1 80 ? 18.629 -15.969 -18.366 1.00 88.56 80 GLU A CA 1
ATOM 605 C C . GLU A 1 80 ? 17.357 -16.215 -19.193 1.00 88.56 80 GLU A C 1
ATOM 607 O O . GLU A 1 80 ? 16.317 -16.645 -18.685 1.00 88.56 80 GLU A O 1
ATOM 612 N N . LEU A 1 81 ? 17.437 -15.960 -20.503 1.00 81.00 81 LEU A N 1
ATOM 613 C CA . LEU A 1 81 ? 16.356 -16.322 -21.416 1.00 81.00 81 LEU A CA 1
ATOM 614 C C . LEU A 1 81 ? 16.183 -17.854 -21.443 1.00 81.00 81 LEU A C 1
ATOM 616 O O . LEU A 1 81 ? 17.187 -18.569 -21.416 1.00 81.00 81 LEU A O 1
ATOM 620 N N . PRO A 1 82 ? 14.940 -18.365 -21.521 1.00 82.25 82 PRO A N 1
ATOM 621 C CA . PRO A 1 82 ? 14.699 -19.789 -21.737 1.00 82.25 82 PRO A CA 1
ATOM 622 C C . PRO A 1 82 ? 15.359 -20.273 -23.038 1.00 82.25 82 PRO A C 1
ATOM 624 O O . PRO A 1 82 ? 15.375 -19.527 -24.019 1.00 82.25 82 PRO A O 1
ATOM 627 N N . GLU A 1 83 ? 15.863 -21.512 -23.042 1.00 73.62 83 GLU A N 1
ATOM 628 C CA . GLU A 1 83 ? 16.315 -22.208 -24.263 1.00 73.62 83 GLU A CA 1
ATOM 629 C C . GLU A 1 83 ? 15.164 -22.516 -25.235 1.00 73.62 83 GLU A C 1
ATOM 631 O O . GLU A 1 83 ? 14.048 -22.855 -24.767 1.00 73.62 83 GLU A O 1
#

Solvent-accessible surface area (backbone atoms only — not comparable to full-atom values): 5364 Å² total; per-residue (Å²): 132,88,86,83,80,91,76,94,79,91,71,59,68,70,58,50,52,54,47,46,55,52,19,60,76,68,75,46,50,62,66,57,52,51,53,51,53,50,51,51,51,50,49,54,55,50,52,52,52,53,51,56,58,49,56,77,73,58,56,66,66,62,51,50,52,62,74,71,41,89,78,81,82,76,71,56,96,88,63,63,80,85,132

Sequence (83 aa):
MTRTGTYPLRLPLSLKAAIAKISEQDCTSINQFLVVAAAEKVAAMQTEAFFAERQATADTEAFLRILDREGGEPPRPGDELPE

pLDDT: mean 91.32, std 6.9, range [51.97, 97.94]

Nearest PDB structures (foldseek):
  8uk9-assembly1_A  TM=3.364E-01  e=9.633E+00  Tequatrovirus T4

Mean predicted aligned error: 7.21 Å

Foldseek 3Di:
DDDDDDDDDDDDPVVVVVLVVVCVVVVHDSVVSVVVVVVVVVVVVVVVVVVVVVVVVDDPVVVVCVVPDPDDDDDDVPRDDDD